Protein AF-A0A3B9SL92-F1 (afdb_monomer)

Structure (mmCIF, N/CA/C/O backbone):
data_AF-A0A3B9SL92-F1
#
_entry.id   AF-A0A3B9SL92-F1
#
loop_
_atom_site.group_PDB
_atom_s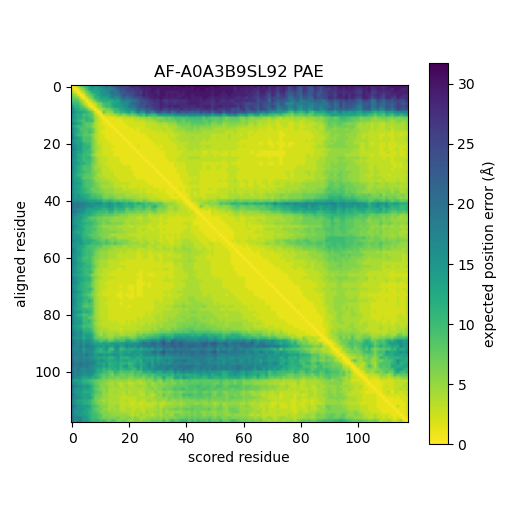ite.id
_atom_site.type_symbol
_atom_site.label_atom_id
_atom_site.label_alt_id
_atom_site.label_comp_id
_atom_site.label_asym_id
_atom_site.label_entity_id
_atom_site.label_seq_id
_atom_site.pdbx_PDB_ins_code
_atom_site.Cartn_x
_atom_site.Cartn_y
_atom_site.Cartn_z
_atom_site.occupancy
_atom_site.B_iso_or_equiv
_atom_site.auth_seq_id
_atom_site.auth_comp_id
_atom_site.auth_asym_id
_atom_site.auth_atom_id
_atom_site.pdbx_PDB_model_num
ATOM 1 N N . MET A 1 1 ? -4.134 -10.258 38.220 1.00 38.03 1 MET A N 1
ATOM 2 C CA . MET A 1 1 ? -2.903 -10.950 37.779 1.00 38.03 1 MET A CA 1
ATOM 3 C C . MET A 1 1 ? -2.741 -10.749 36.281 1.00 38.03 1 MET A C 1
ATOM 5 O O . MET A 1 1 ? -3.549 -11.266 35.521 1.00 38.03 1 MET A O 1
ATOM 9 N N . ALA A 1 2 ? -1.765 -9.946 35.855 1.00 44.75 2 ALA A N 1
ATOM 10 C CA . ALA A 1 2 ? -1.426 -9.817 34.443 1.00 44.75 2 ALA A CA 1
ATOM 11 C C . ALA A 1 2 ? -0.635 -11.065 34.033 1.00 44.75 2 ALA A C 1
ATOM 13 O O . ALA A 1 2 ? 0.533 -11.206 34.376 1.00 44.75 2 ALA A O 1
ATOM 14 N N . THR A 1 3 ? -1.289 -12.007 33.357 1.00 48.25 3 THR A N 1
ATOM 15 C CA . THR A 1 3 ? -0.596 -13.132 32.726 1.00 48.25 3 THR A CA 1
ATOM 16 C C . THR A 1 3 ? 0.336 -12.568 31.658 1.00 48.25 3 THR A C 1
ATOM 18 O O . THR A 1 3 ? -0.149 -11.967 30.694 1.00 48.25 3 THR A O 1
ATOM 21 N N . SER A 1 4 ? 1.647 -12.751 31.816 1.00 57.09 4 SER A N 1
ATOM 22 C CA . SER A 1 4 ? 2.652 -12.521 30.777 1.00 57.09 4 SER A CA 1
ATOM 23 C C . SER A 1 4 ? 2.436 -13.526 29.642 1.00 57.09 4 SER A C 1
ATOM 25 O O . SER A 1 4 ? 3.126 -14.530 29.501 1.00 57.09 4 SER A O 1
ATOM 27 N N . ARG A 1 5 ? 1.413 -13.276 28.823 1.00 55.34 5 ARG A N 1
ATOM 28 C CA . ARG A 1 5 ? 1.267 -13.921 27.520 1.00 55.34 5 ARG A CA 1
ATOM 29 C C . ARG A 1 5 ? 2.452 -13.427 26.693 1.00 55.34 5 ARG A C 1
ATOM 31 O O . ARG A 1 5 ? 2.633 -12.214 26.607 1.00 55.34 5 ARG A O 1
ATOM 38 N N . GLY A 1 6 ? 3.291 -14.345 26.202 1.00 55.00 6 GLY A N 1
ATOM 39 C CA . GLY A 1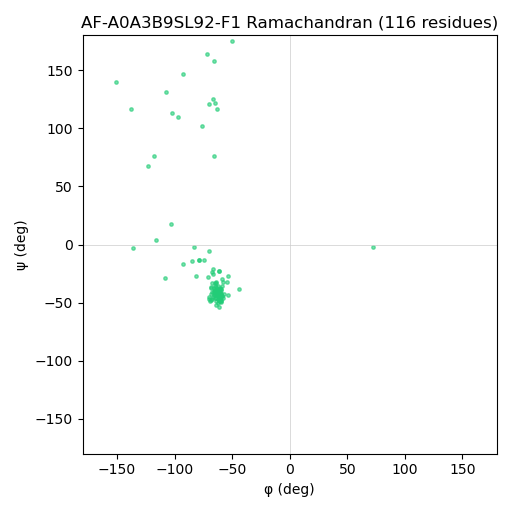 6 ? 4.549 -14.046 25.501 1.00 55.00 6 GLY A CA 1
ATOM 40 C C . GLY A 1 6 ? 4.398 -13.025 24.367 1.00 55.00 6 GLY A C 1
ATOM 41 O O . GLY A 1 6 ? 3.288 -12.613 24.042 1.00 55.00 6 GLY A O 1
ATOM 42 N N . LEU A 1 7 ? 5.509 -12.617 23.744 1.00 56.44 7 LEU A N 1
ATOM 43 C CA . LEU A 1 7 ? 5.554 -11.520 22.761 1.00 56.44 7 LEU A CA 1
ATOM 44 C C . LEU A 1 7 ? 4.398 -11.571 21.734 1.00 56.44 7 LEU A C 1
ATOM 46 O O . LEU A 1 7 ? 3.786 -10.548 21.461 1.00 56.44 7 LEU A O 1
ATOM 50 N N . PHE A 1 8 ? 4.009 -12.767 21.283 1.00 55.84 8 PHE A N 1
ATOM 51 C CA . PHE A 1 8 ? 2.943 -13.017 20.301 1.00 55.84 8 PHE A CA 1
ATOM 52 C C . PHE A 1 8 ? 1.496 -13.054 20.841 1.00 55.84 8 PHE A C 1
ATOM 54 O O . PHE A 1 8 ? 0.559 -13.201 20.065 1.00 55.84 8 PHE A O 1
ATOM 61 N N . GLY A 1 9 ? 1.283 -12.912 22.152 1.00 53.84 9 GLY A N 1
ATOM 62 C CA . GLY A 1 9 ? -0.037 -12.913 22.801 1.00 53.84 9 GLY A CA 1
AT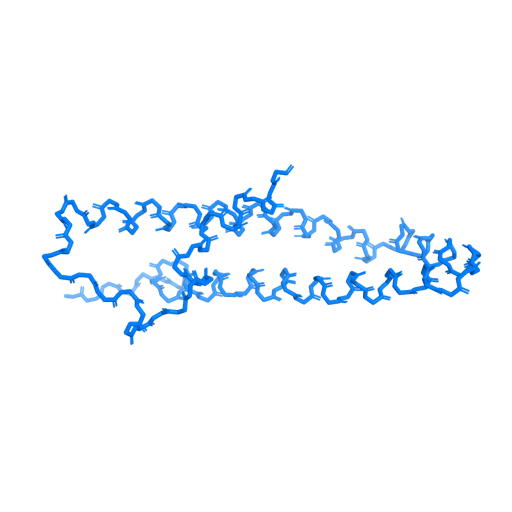OM 63 C C . GLY A 1 9 ? -0.413 -11.595 23.486 1.00 53.84 9 GLY A C 1
ATOM 64 O O . GLY A 1 9 ? -1.454 -11.522 24.144 1.00 53.84 9 GLY A O 1
ATOM 65 N N . SER A 1 10 ? 0.429 -10.562 23.377 1.00 74.31 10 SER A N 1
ATOM 66 C CA . SER A 1 10 ? 0.213 -9.267 24.031 1.00 74.31 10 SER A CA 1
ATOM 67 C C . SER A 1 10 ? -0.515 -8.269 23.119 1.00 74.31 10 SER A C 1
ATOM 69 O O . SER A 1 10 ? -0.316 -8.235 21.904 1.00 74.31 10 SER A O 1
ATOM 71 N N . SER A 1 11 ? -1.340 -7.396 23.704 1.00 77.44 11 SER A N 1
ATOM 72 C CA . SER A 1 11 ? -2.039 -6.326 22.970 1.00 77.44 11 SER A CA 1
ATOM 73 C C . SER A 1 11 ? -1.083 -5.324 22.305 1.00 77.44 11 SER A C 1
ATOM 75 O O . SER A 1 11 ? -1.460 -4.668 21.335 1.00 77.44 11 SER A O 1
ATOM 77 N N . LEU A 1 12 ? 0.154 -5.220 22.801 1.00 85.38 12 LEU A N 1
ATOM 78 C CA . LEU A 1 12 ? 1.213 -4.387 22.231 1.00 85.38 12 LEU A CA 1
ATOM 79 C C . LEU A 1 12 ? 1.718 -4.936 20.897 1.00 85.38 12 LEU A C 1
ATOM 81 O O . LEU A 1 12 ? 1.828 -4.177 19.937 1.00 85.38 12 LEU A O 1
ATOM 85 N N . ALA A 1 13 ? 1.959 -6.244 20.800 1.00 86.06 13 ALA A N 1
ATOM 86 C CA . ALA A 1 13 ? 2.458 -6.844 19.565 1.00 86.06 13 ALA A CA 1
ATOM 87 C C . ALA A 1 13 ? 1.488 -6.660 18.397 1.00 86.06 13 ALA A C 1
ATOM 89 O O . ALA A 1 13 ? 1.915 -6.301 17.304 1.00 86.06 13 ALA A O 1
ATOM 90 N N . ARG A 1 14 ? 0.176 -6.780 18.636 1.00 85.81 14 ARG A N 1
ATOM 91 C CA . ARG A 1 14 ? -0.834 -6.520 17.598 1.00 85.81 14 ARG A CA 1
ATOM 92 C C . ARG A 1 14 ? -0.814 -5.067 17.107 1.00 85.81 14 ARG A C 1
ATOM 94 O O . ARG A 1 14 ? -1.004 -4.827 15.919 1.00 85.81 14 ARG A O 1
ATOM 101 N N . LYS A 1 15 ? -0.553 -4.096 17.993 1.00 89.62 15 LYS A N 1
ATOM 102 C CA . LYS A 1 15 ? -0.424 -2.678 17.607 1.00 89.62 15 LYS A CA 1
ATOM 103 C C . LYS A 1 15 ? 0.812 -2.444 16.743 1.00 89.62 15 LYS A C 1
ATOM 105 O O . LYS A 1 15 ? 0.703 -1.802 15.703 1.00 89.62 15 LYS A O 1
ATOM 110 N N . TYR A 1 16 ? 1.961 -2.984 17.151 1.00 92.44 16 TYR A N 1
ATOM 111 C CA . TYR A 1 16 ? 3.194 -2.865 16.372 1.00 92.44 16 TYR A CA 1
ATOM 112 C C . TYR A 1 16 ? 3.094 -3.577 15.024 1.00 92.44 16 TYR A C 1
ATOM 114 O O . TYR A 1 16 ? 3.526 -3.026 14.021 1.00 92.44 16 TYR A O 1
ATOM 122 N N . TRP A 1 17 ? 2.462 -4.746 14.981 1.00 93.25 17 TRP A N 1
ATOM 123 C CA . TRP A 1 17 ? 2.213 -5.490 13.749 1.00 93.25 17 TRP A CA 1
ATOM 124 C C . TRP A 1 17 ? 1.343 -4.713 12.750 1.00 93.25 17 TRP A C 1
ATOM 126 O O . TRP A 1 17 ? 1.710 -4.552 11.584 1.00 93.25 17 TRP A O 1
ATOM 136 N N . MET A 1 18 ? 0.222 -4.157 13.220 1.00 93.81 18 MET A N 1
ATOM 137 C CA . MET A 1 18 ? -0.665 -3.317 12.409 1.00 93.81 18 MET A CA 1
ATOM 138 C C . MET A 1 18 ? 0.071 -2.081 11.862 1.00 93.81 18 MET A C 1
ATOM 140 O O . MET A 1 18 ? -0.079 -1.726 10.694 1.00 93.81 18 MET A O 1
ATOM 144 N N . ALA A 1 19 ? 0.900 -1.442 12.697 1.00 94.56 19 ALA A N 1
ATOM 145 C CA . ALA A 1 19 ? 1.698 -0.285 12.299 1.00 94.56 19 ALA A CA 1
ATOM 146 C C . ALA A 1 19 ? 2.799 -0.649 11.290 1.00 94.56 19 ALA A C 1
ATOM 148 O O . ALA A 1 19 ? 2.991 0.074 10.318 1.00 94.56 19 ALA A O 1
ATOM 149 N N . LEU A 1 20 ? 3.495 -1.771 11.493 1.00 95.69 20 LEU A N 1
ATOM 150 C CA . LEU A 1 20 ? 4.582 -2.229 10.628 1.00 95.69 20 LEU A CA 1
ATOM 151 C C . LEU A 1 20 ? 4.077 -2.554 9.221 1.00 95.69 20 LEU A C 1
ATOM 153 O O . LEU A 1 20 ? 4.635 -2.072 8.238 1.00 95.69 20 LEU A O 1
ATOM 157 N N . THR A 1 21 ? 2.996 -3.330 9.128 1.00 96.25 21 THR A N 1
ATOM 158 C CA . THR A 1 21 ? 2.381 -3.669 7.837 1.00 96.25 21 THR A CA 1
ATOM 159 C C . THR A 1 21 ? 1.871 -2.416 7.122 1.00 96.25 21 THR A C 1
ATOM 161 O O . THR A 1 21 ? 2.110 -2.258 5.929 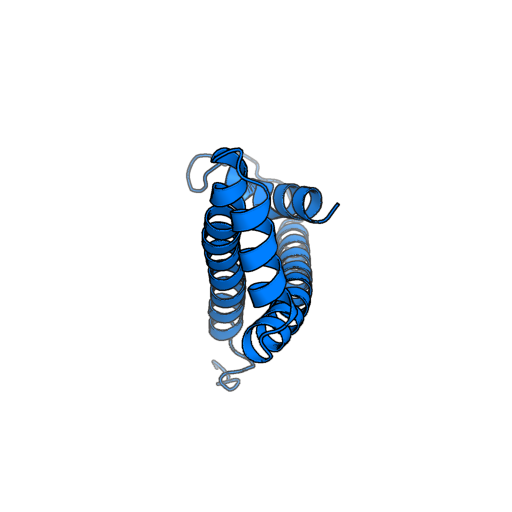1.00 96.25 21 THR A O 1
ATOM 164 N N . GLY A 1 22 ? 1.259 -1.470 7.845 1.00 94.94 22 GLY A N 1
ATOM 165 C CA . GLY A 1 22 ? 0.812 -0.199 7.266 1.00 94.94 22 GLY A CA 1
ATOM 166 C C . GLY A 1 22 ? 1.960 0.681 6.778 1.00 94.94 22 GLY A C 1
ATOM 167 O O . GLY A 1 22 ? 1.905 1.213 5.674 1.00 94.94 22 GLY A O 1
ATOM 168 N N . LEU A 1 23 ? 3.032 0.798 7.565 1.00 96.88 23 LEU A N 1
ATOM 169 C CA . LEU A 1 23 ? 4.211 1.578 7.192 1.00 96.88 23 LEU A CA 1
ATOM 170 C C . LEU A 1 23 ? 4.903 1.000 5.953 1.00 96.88 23 LEU A C 1
ATOM 172 O O . LEU A 1 23 ? 5.343 1.761 5.089 1.00 96.88 23 LEU A O 1
ATOM 176 N N . PHE A 1 24 ? 4.960 -0.328 5.845 1.00 97.44 24 PHE A N 1
ATOM 177 C CA . PHE A 1 24 ? 5.470 -1.008 4.661 1.00 97.44 24 PHE A CA 1
ATOM 178 C C . PHE A 1 24 ? 4.638 -0.664 3.416 1.00 97.44 24 PHE A C 1
ATOM 180 O O . PHE A 1 24 ? 5.209 -0.250 2.408 1.00 97.44 24 PHE A O 1
ATOM 187 N N . LEU A 1 25 ? 3.303 -0.743 3.494 1.00 96.50 25 LEU A N 1
ATOM 188 C CA . LEU A 1 25 ? 2.420 -0.395 2.372 1.00 96.50 25 LEU A CA 1
ATOM 189 C C . LEU A 1 25 ? 2.538 1.085 1.977 1.00 96.50 25 LEU A C 1
ATOM 191 O O . LEU A 1 25 ? 2.642 1.397 0.794 1.00 96.50 25 LEU A O 1
ATOM 195 N N . CYS A 1 26 ? 2.606 2.001 2.946 1.00 96.19 26 CYS A N 1
ATOM 196 C CA . CYS A 1 26 ? 2.830 3.423 2.671 1.00 96.19 26 CYS A CA 1
ATOM 197 C C . CYS A 1 26 ? 4.176 3.670 1.975 1.00 96.19 26 CYS A C 1
ATOM 199 O O . CYS A 1 26 ? 4.242 4.406 0.994 1.00 96.19 26 CYS A O 1
ATOM 201 N N . SER A 1 27 ? 5.245 3.031 2.457 1.00 96.94 27 SER A N 1
ATOM 202 C CA . SER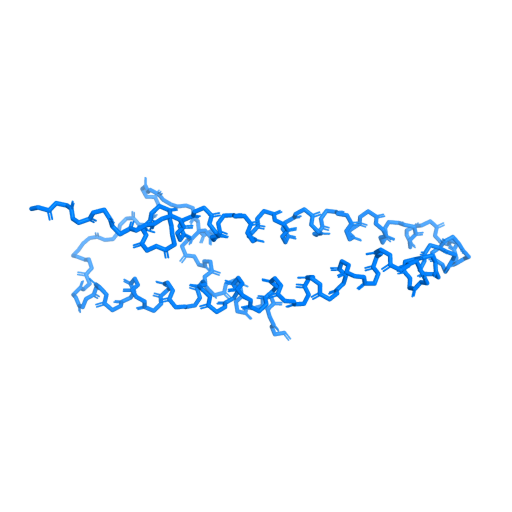 A 1 27 ? 6.577 3.129 1.845 1.00 96.94 27 SER A CA 1
ATOM 203 C C . SER A 1 27 ? 6.578 2.570 0.422 1.00 96.94 27 SER A C 1
ATOM 205 O O . SER A 1 27 ? 7.159 3.173 -0.481 1.00 96.94 27 SER A O 1
ATOM 207 N N . PHE A 1 28 ? 5.874 1.455 0.202 1.00 95.88 28 PHE A N 1
ATOM 208 C CA . PHE A 1 28 ? 5.699 0.877 -1.123 1.00 95.88 28 PHE A CA 1
ATOM 209 C C . PHE A 1 28 ? 5.020 1.860 -2.079 1.00 95.88 28 PHE A C 1
ATOM 211 O O . PHE A 1 28 ? 5.505 2.020 -3.190 1.00 95.88 28 PHE A O 1
ATOM 218 N N . LEU A 1 29 ? 3.964 2.565 -1.658 1.00 95.50 29 LEU A N 1
ATOM 219 C CA . LEU A 1 29 ? 3.289 3.554 -2.509 1.00 95.50 29 LEU A CA 1
ATOM 220 C C . LEU A 1 29 ? 4.221 4.689 -2.953 1.00 95.50 29 LEU A C 1
ATOM 222 O O . LEU A 1 29 ? 4.154 5.114 -4.105 1.00 95.50 29 LEU A O 1
ATOM 226 N N . VAL A 1 30 ? 5.121 5.150 -2.078 1.00 97.06 30 VAL A N 1
ATOM 227 C CA . VAL A 1 30 ? 6.125 6.167 -2.435 1.00 97.06 30 VAL A CA 1
ATOM 228 C C . VAL A 1 30 ? 7.073 5.630 -3.505 1.00 97.06 30 VAL A C 1
ATOM 230 O O . VAL A 1 30 ? 7.240 6.255 -4.549 1.00 97.06 30 VAL A O 1
ATOM 233 N N . VAL A 1 31 ? 7.659 4.451 -3.282 1.00 94.69 31 VAL A N 1
ATOM 234 C CA . VAL A 1 31 ? 8.569 3.819 -4.253 1.00 94.69 31 VAL A CA 1
ATOM 235 C C . VAL A 1 31 ? 7.847 3.503 -5.564 1.00 94.69 31 VAL A C 1
ATOM 237 O O . VAL A 1 31 ? 8.401 3.709 -6.640 1.00 94.69 31 VAL A O 1
ATOM 240 N N . HIS A 1 32 ? 6.598 3.051 -5.485 1.00 94.25 32 HIS A N 1
ATOM 241 C CA . HIS A 1 32 ? 5.760 2.753 -6.637 1.00 94.25 32 HIS A CA 1
ATOM 242 C C . HIS A 1 32 ? 5.521 4.003 -7.482 1.00 94.25 32 HIS A C 1
ATOM 244 O O . HIS A 1 32 ? 5.715 3.964 -8.694 1.00 94.25 32 HIS A O 1
ATOM 250 N N . LEU A 1 33 ? 5.164 5.127 -6.858 1.00 95.38 33 LEU A N 1
ATOM 251 C CA . LEU A 1 33 ? 5.019 6.394 -7.566 1.00 95.38 33 LEU A CA 1
ATOM 252 C C . LEU A 1 33 ? 6.336 6.806 -8.233 1.00 95.38 33 LEU A C 1
ATOM 254 O O . LEU A 1 33 ? 6.331 7.118 -9.421 1.00 95.38 33 LEU A O 1
ATOM 258 N N . LEU A 1 34 ? 7.460 6.748 -7.507 1.00 93.81 34 LEU A N 1
ATOM 259 C CA . LEU A 1 34 ? 8.785 7.080 -8.047 1.00 93.81 34 LEU A CA 1
ATOM 260 C C . LEU A 1 34 ? 9.140 6.230 -9.273 1.00 93.81 34 LEU A C 1
ATOM 262 O O . LEU A 1 34 ? 9.622 6.768 -10.266 1.00 93.81 34 LEU A O 1
ATOM 266 N N . GLY A 1 35 ? 8.851 4.928 -9.236 1.00 91.75 35 GLY A N 1
ATOM 267 C CA . GLY A 1 35 ? 9.058 4.022 -10.366 1.00 91.75 35 GLY A CA 1
ATOM 268 C C . GLY A 1 35 ? 8.163 4.309 -11.578 1.00 91.75 35 GLY A C 1
ATOM 269 O O . GLY A 1 35 ? 8.512 3.935 -12.694 1.00 91.75 35 GLY A O 1
ATOM 270 N N . ASN A 1 36 ? 7.036 5.001 -11.383 1.00 93.00 36 ASN A N 1
ATOM 271 C CA . ASN A 1 36 ? 6.128 5.416 -12.456 1.00 93.00 36 ASN A CA 1
ATOM 272 C C . ASN A 1 36 ? 6.428 6.819 -13.003 1.00 93.00 36 ASN A C 1
ATOM 274 O O . ASN A 1 36 ? 6.003 7.130 -14.112 1.00 93.00 36 ASN A O 1
ATOM 278 N N . LEU A 1 37 ? 7.190 7.660 -12.295 1.00 92.88 37 LEU A N 1
ATOM 279 C CA . LEU A 1 37 ? 7.574 8.989 -12.791 1.00 92.88 37 LEU A CA 1
ATOM 280 C C . LEU A 1 37 ? 8.268 8.987 -14.169 1.00 92.88 37 LEU A C 1
ATOM 282 O O . LEU A 1 37 ? 8.026 9.937 -14.916 1.00 92.88 37 LEU A O 1
ATOM 286 N N . PRO A 1 38 ? 9.060 7.968 -14.575 1.00 91.62 38 PRO A N 1
ATOM 287 C CA . PRO A 1 38 ? 9.589 7.884 -15.937 1.00 91.62 38 PRO A CA 1
ATOM 288 C C . PRO A 1 38 ? 8.518 7.977 -17.034 1.00 91.62 38 PRO A C 1
ATOM 290 O O . PRO A 1 38 ? 8.818 8.499 -18.106 1.00 91.62 38 PRO A O 1
ATOM 293 N N . LEU A 1 39 ? 7.263 7.583 -16.770 1.00 90.62 39 LEU A N 1
ATOM 294 C CA . LEU A 1 39 ? 6.149 7.758 -17.716 1.00 90.62 39 LEU A CA 1
ATOM 295 C C . LEU A 1 39 ? 5.918 9.227 -18.095 1.00 90.62 39 LEU A C 1
ATOM 297 O O . LEU A 1 39 ? 5.495 9.516 -19.210 1.00 90.62 39 LEU A O 1
ATOM 301 N N . LEU A 1 40 ? 6.233 10.163 -17.198 1.00 92.25 40 LEU A N 1
ATOM 302 C CA . LEU A 1 40 ? 6.072 11.598 -17.438 1.00 92.25 40 LEU A CA 1
ATOM 303 C C . LEU A 1 40 ? 7.140 12.168 -18.381 1.00 92.25 40 LEU A C 1
ATOM 305 O O . LEU A 1 40 ? 6.989 13.285 -18.867 1.00 92.25 40 LEU A O 1
ATOM 309 N N . THR A 1 41 ? 8.216 11.422 -18.650 1.00 87.38 41 THR A N 1
ATOM 310 C CA . THR A 1 41 ? 9.314 11.879 -19.520 1.00 87.38 41 THR A CA 1
ATOM 311 C C . THR A 1 41 ? 8.985 11.775 -21.010 1.00 87.38 41 THR A C 1
ATOM 313 O O . THR A 1 41 ? 9.714 12.325 -21.831 1.00 87.38 41 THR A O 1
ATOM 316 N N . GLY A 1 42 ? 7.911 11.067 -21.378 1.00 84.00 42 GLY A N 1
ATOM 317 C CA . GLY A 1 42 ? 7.512 10.849 -22.773 1.00 84.00 42 GLY A CA 1
ATOM 318 C C . GLY A 1 42 ? 8.406 9.877 -23.553 1.00 84.00 42 GLY A C 1
ATOM 319 O O . GLY A 1 42 ? 8.106 9.586 -24.708 1.00 84.00 42 GLY A O 1
ATOM 320 N N . ASN A 1 43 ? 9.470 9.343 -22.942 1.00 88.00 43 ASN A N 1
ATOM 321 C CA . ASN A 1 43 ? 10.312 8.312 -23.540 1.00 88.00 43 ASN A CA 1
ATOM 322 C C . ASN A 1 43 ? 9.881 6.916 -23.040 1.00 88.00 43 ASN A C 1
ATOM 324 O O . ASN A 1 43 ? 10.119 6.591 -21.877 1.00 88.00 43 ASN A O 1
ATOM 328 N N . PRO A 1 44 ? 9.275 6.064 -23.884 1.00 87.06 44 PRO A N 1
ATOM 329 C CA . PRO A 1 44 ? 8.828 4.736 -23.468 1.00 87.06 44 PRO A CA 1
ATOM 330 C C . PRO A 1 44 ? 9.984 3.780 -23.135 1.00 87.06 44 PRO A C 1
ATOM 332 O O . PRO A 1 44 ? 9.795 2.845 -22.359 1.00 87.06 44 PRO A O 1
ATOM 335 N N . GLU A 1 45 ? 11.186 3.997 -23.675 1.00 91.62 45 GLU A N 1
ATOM 336 C CA . GLU A 1 45 ? 12.327 3.104 -23.443 1.00 91.62 45 GLU A CA 1
ATOM 337 C C . GLU A 1 45 ? 12.818 3.155 -21.994 1.00 91.62 45 GLU A C 1
ATOM 339 O O . GLU A 1 45 ? 13.156 2.118 -21.423 1.00 91.62 45 GLU A O 1
ATOM 344 N N . THR A 1 46 ? 12.803 4.336 -21.366 1.00 88.31 46 THR A N 1
ATOM 345 C CA . THR A 1 46 ? 13.249 4.506 -19.973 1.00 88.31 46 THR A CA 1
ATOM 346 C C . THR A 1 46 ? 12.331 3.761 -19.007 1.00 88.31 46 THR A C 1
ATOM 348 O O . THR A 1 46 ? 12.806 3.052 -18.117 1.00 88.31 46 THR A O 1
ATOM 351 N N . PHE A 1 47 ? 11.016 3.855 -19.220 1.00 91.94 47 PHE A N 1
ATOM 352 C CA . PHE A 1 47 ? 10.028 3.113 -18.447 1.00 91.94 47 PHE A CA 1
ATOM 353 C C . PHE A 1 47 ? 10.129 1.604 -18.698 1.00 91.94 47 PHE A C 1
ATOM 355 O O . PHE A 1 47 ? 10.153 0.832 -17.743 1.00 91.94 47 PHE A O 1
ATOM 362 N N . ASN A 1 48 ? 10.254 1.173 -19.956 1.00 93.50 48 ASN A N 1
ATOM 363 C CA . ASN A 1 48 ? 10.331 -0.248 -20.301 1.00 93.50 48 ASN A CA 1
ATOM 364 C C . ASN A 1 48 ? 11.592 -0.920 -19.740 1.00 93.50 48 ASN A C 1
ATOM 366 O O . ASN A 1 48 ? 11.515 -2.036 -19.224 1.00 93.50 48 ASN A O 1
ATOM 370 N N . ALA A 1 49 ? 12.742 -0.241 -19.781 1.00 91.88 49 ALA A N 1
ATOM 371 C CA . ALA A 1 49 ? 13.979 -0.740 -19.186 1.00 91.88 49 ALA A CA 1
ATOM 372 C C . ALA A 1 49 ? 13.853 -0.888 -17.659 1.00 91.88 49 ALA A C 1
ATOM 374 O O . ALA A 1 49 ? 14.247 -1.914 -17.095 1.00 91.88 49 ALA A O 1
ATOM 375 N N . TYR A 1 50 ? 13.248 0.102 -16.994 1.00 91.00 50 TYR A N 1
ATOM 376 C CA . TYR A 1 50 ? 12.967 0.041 -15.561 1.00 91.00 50 TYR A CA 1
ATOM 377 C C . TYR A 1 50 ? 11.979 -1.085 -15.213 1.00 91.00 50 TYR A C 1
ATOM 379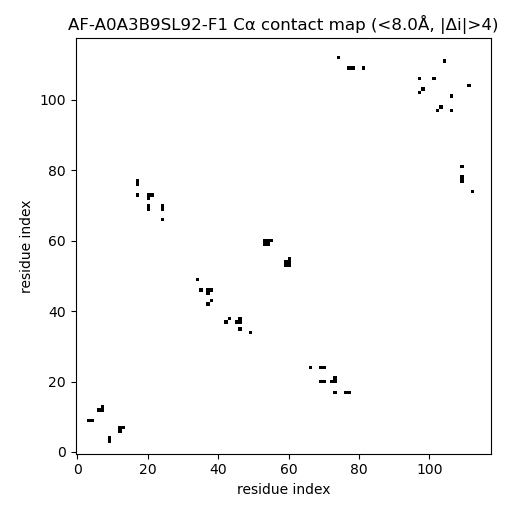 O O . TYR A 1 50 ? 12.240 -1.876 -14.306 1.00 91.00 50 TYR A O 1
ATOM 387 N N . ALA A 1 51 ? 10.885 -1.219 -15.966 1.00 92.12 51 ALA A N 1
ATOM 388 C CA . ALA A 1 51 ? 9.901 -2.280 -15.783 1.00 92.12 51 ALA A CA 1
ATOM 389 C C . ALA A 1 51 ? 10.537 -3.669 -15.939 1.00 92.12 51 ALA A C 1
ATOM 391 O O . ALA A 1 51 ? 10.337 -4.531 -15.085 1.00 92.12 51 ALA A O 1
ATOM 392 N N . HIS A 1 52 ? 11.377 -3.864 -16.961 1.00 93.75 52 HIS A N 1
ATOM 393 C CA . HIS A 1 52 ? 12.102 -5.116 -17.165 1.00 93.75 52 HIS A CA 1
ATOM 394 C C . HIS A 1 52 ? 13.026 -5.451 -15.982 1.00 93.75 52 HIS A C 1
ATOM 396 O O . HIS A 1 52 ? 13.066 -6.598 -15.530 1.00 93.75 52 HIS A O 1
ATOM 402 N N . PHE A 1 53 ? 13.741 -4.462 -15.435 1.00 92.75 53 PHE A N 1
ATOM 403 C CA . PHE A 1 53 ? 14.550 -4.645 -14.226 1.00 92.75 53 PHE A CA 1
ATOM 404 C C . PHE A 1 53 ? 13.690 -5.076 -13.027 1.00 92.75 53 PHE A C 1
ATOM 406 O O . PHE A 1 53 ? 14.009 -6.068 -12.363 1.00 92.75 53 PHE A O 1
ATOM 413 N N . MET A 1 54 ? 12.563 -4.392 -12.801 1.00 92.19 54 MET A N 1
ATOM 414 C CA . MET A 1 54 ? 11.623 -4.700 -11.718 1.00 92.19 54 MET A CA 1
ATOM 415 C C . MET A 1 54 ? 11.035 -6.114 -11.841 1.00 92.19 54 MET A C 1
ATOM 417 O O . MET A 1 54 ? 10.862 -6.800 -10.835 1.00 92.19 54 MET A O 1
ATOM 421 N N . THR A 1 55 ? 10.758 -6.588 -13.058 1.00 91.25 55 THR A N 1
ATOM 422 C CA . THR A 1 55 ? 10.170 -7.918 -13.281 1.00 91.25 55 THR A CA 1
ATOM 423 C C . THR A 1 55 ? 11.180 -9.052 -13.333 1.00 91.25 55 THR A C 1
ATOM 425 O O . THR A 1 55 ? 10.770 -10.206 -13.263 1.00 91.25 55 THR A O 1
ATOM 428 N N . THR A 1 56 ? 12.477 -8.779 -13.470 1.00 94.00 56 THR A N 1
ATOM 429 C CA . THR A 1 56 ? 13.494 -9.826 -13.674 1.00 94.00 56 THR A CA 1
ATOM 430 C C . THR A 1 56 ? 14.377 -10.023 -12.446 1.00 94.00 56 THR A C 1
ATOM 432 O O . THR A 1 56 ? 14.813 -11.145 -12.185 1.00 94.00 56 THR A O 1
ATOM 435 N N . PHE A 1 57 ? 14.586 -8.982 -11.636 1.00 95.00 57 PHE A N 1
ATOM 436 C CA . PHE A 1 57 ? 15.448 -9.069 -10.462 1.00 95.00 57 PHE A CA 1
ATOM 437 C C . PHE A 1 57 ? 14.822 -9.936 -9.344 1.00 95.00 57 PHE A C 1
ATOM 439 O O . PHE A 1 57 ? 13.741 -9.607 -8.842 1.00 95.00 57 PHE A O 1
ATOM 446 N N . PRO A 1 58 ? 15.479 -11.029 -8.899 1.00 94.50 58 PRO A N 1
ATOM 447 C CA . PRO A 1 58 ? 14.888 -11.981 -7.953 1.00 94.50 58 PRO A CA 1
ATOM 448 C C . PRO A 1 58 ? 14.463 -11.373 -6.613 1.00 94.50 58 PRO A C 1
ATOM 450 O O . PRO A 1 58 ? 13.433 -11.760 -6.066 1.00 94.50 58 PRO A O 1
ATOM 453 N N . LEU A 1 59 ? 15.215 -10.395 -6.095 1.00 94.62 59 LEU A N 1
ATOM 454 C CA . LEU A 1 59 ? 14.870 -9.732 -4.836 1.00 94.62 59 LEU A CA 1
ATOM 455 C C . LEU A 1 59 ? 13.554 -8.954 -4.956 1.00 94.62 59 LEU A C 1
ATOM 457 O O . LEU A 1 59 ? 12.719 -9.025 -4.060 1.00 94.62 59 LEU A O 1
ATOM 461 N N . ILE A 1 60 ? 13.335 -8.258 -6.075 1.00 94.44 60 ILE A N 1
ATOM 462 C CA . ILE A 1 60 ? 12.090 -7.512 -6.303 1.00 94.44 60 ILE A CA 1
ATOM 463 C C . ILE A 1 60 ? 10.914 -8.476 -6.473 1.00 94.44 60 ILE A C 1
ATOM 465 O O . ILE A 1 60 ? 9.843 -8.214 -5.932 1.00 94.44 60 ILE A O 1
ATOM 469 N N . LYS A 1 61 ? 11.118 -9.635 -7.114 1.00 94.25 61 LYS A N 1
ATOM 470 C CA . LYS A 1 61 ? 10.104 -10.705 -7.138 1.00 94.25 61 LYS A CA 1
ATOM 471 C C . LYS A 1 61 ? 9.767 -11.219 -5.737 1.00 94.25 61 LYS A C 1
ATOM 473 O O . LYS A 1 61 ? 8.605 -11.438 -5.426 1.00 94.25 61 LYS A O 1
ATOM 478 N N . ALA A 1 62 ? 10.758 -11.405 -4.868 1.00 95.56 62 ALA A N 1
ATOM 479 C CA . ALA A 1 62 ? 10.493 -11.803 -3.486 1.00 95.56 62 ALA A CA 1
ATOM 480 C C . ALA A 1 62 ? 9.684 -10.726 -2.739 1.00 95.56 62 ALA A C 1
ATOM 482 O O . ALA A 1 62 ? 8.713 -11.039 -2.048 1.00 95.56 62 ALA A O 1
ATOM 483 N N . VAL A 1 63 ? 10.040 -9.451 -2.930 1.00 95.62 63 VAL A N 1
ATOM 484 C CA . VAL A 1 63 ? 9.315 -8.311 -2.353 1.00 95.62 63 VAL A CA 1
ATOM 485 C C . VAL A 1 63 ? 7.895 -8.193 -2.919 1.00 95.62 63 VAL A C 1
ATOM 487 O O . VAL A 1 63 ? 6.998 -7.815 -2.172 1.00 95.62 63 VAL A O 1
ATOM 490 N N . SER A 1 64 ? 7.639 -8.556 -4.181 1.00 94.94 64 SER A N 1
ATOM 491 C CA . SER A 1 64 ? 6.279 -8.530 -4.739 1.00 94.94 64 SER A CA 1
ATOM 492 C C . SER A 1 64 ? 5.373 -9.578 -4.088 1.00 94.94 64 SER A C 1
ATOM 494 O O . SER A 1 64 ? 4.244 -9.262 -3.715 1.00 94.94 64 SER A O 1
ATOM 496 N N . TYR A 1 65 ? 5.873 -10.790 -3.833 1.00 96.12 65 TYR A N 1
ATOM 497 C CA . TYR A 1 65 ? 5.130 -11.784 -3.050 1.00 96.12 65 TYR A CA 1
ATOM 498 C C . TYR A 1 65 ? 4.904 -11.330 -1.603 1.00 96.12 65 TYR A C 1
ATOM 500 O O . TYR A 1 65 ? 3.798 -11.479 -1.078 1.00 96.12 65 TYR A O 1
ATOM 508 N N . LEU A 1 66 ? 5.914 -10.715 -0.975 1.00 96.25 66 LEU A N 1
ATOM 509 C CA . LEU A 1 66 ? 5.771 -10.109 0.351 1.00 96.25 66 LEU A CA 1
ATOM 510 C C . LEU A 1 66 ? 4.721 -8.991 0.355 1.00 96.25 66 LEU A C 1
ATOM 512 O O . LEU A 1 66 ? 3.962 -8.879 1.316 1.00 96.25 66 LEU A O 1
ATOM 516 N N . LEU A 1 67 ? 4.651 -8.182 -0.703 1.00 96.69 67 LEU A N 1
ATOM 517 C CA . LEU A 1 67 ? 3.654 -7.131 -0.858 1.00 96.69 67 LEU A CA 1
ATOM 518 C C . LEU A 1 67 ? 2.244 -7.708 -0.908 1.00 96.69 67 LEU A C 1
ATOM 520 O O . LEU A 1 67 ? 1.397 -7.266 -0.134 1.00 96.69 67 LEU A O 1
ATOM 524 N N . TYR A 1 68 ? 2.003 -8.717 -1.749 1.00 95.69 68 TYR A N 1
ATOM 525 C CA . TYR A 1 68 ? 0.701 -9.384 -1.806 1.00 95.69 68 TYR A CA 1
ATOM 526 C C . TYR A 1 68 ? 0.307 -9.962 -0.444 1.00 95.69 68 TYR A C 1
ATOM 528 O O . TYR A 1 68 ? -0.805 -9.725 0.029 1.00 95.69 68 TYR A O 1
ATOM 536 N N . GLY A 1 69 ? 1.237 -10.643 0.233 1.00 96.94 69 GLY A N 1
ATOM 537 C CA . GLY A 1 69 ? 1.020 -11.135 1.593 1.00 96.94 69 GLY A CA 1
ATOM 538 C C . GLY A 1 69 ? 0.698 -10.007 2.579 1.00 96.94 69 GLY A C 1
ATOM 539 O O . GLY A 1 69 ? -0.250 -10.112 3.354 1.00 96.94 69 GLY A O 1
ATOM 540 N N . SER A 1 70 ? 1.436 -8.898 2.517 1.00 96.31 70 SER A N 1
ATOM 541 C CA . SER A 1 70 ? 1.259 -7.745 3.407 1.00 96.31 70 SER A CA 1
ATOM 542 C C . SER A 1 70 ? -0.084 -7.047 3.202 1.00 96.31 70 SER A C 1
ATOM 544 O O . SER A 1 70 ? -0.713 -6.682 4.190 1.00 96.31 70 SER A O 1
ATOM 546 N N . ILE A 1 71 ? -0.555 -6.903 1.957 1.00 96.06 71 ILE A N 1
ATOM 547 C CA . ILE A 1 71 ? -1.883 -6.345 1.646 1.00 96.06 71 ILE A CA 1
ATOM 548 C C . ILE A 1 71 ? -2.974 -7.194 2.298 1.00 96.06 71 ILE A C 1
ATOM 550 O O . ILE A 1 71 ? -3.837 -6.654 2.991 1.00 96.06 71 ILE A O 1
ATOM 554 N N . LEU A 1 72 ? -2.918 -8.518 2.123 1.00 95.56 72 LEU A N 1
ATOM 555 C CA . LEU A 1 72 ? -3.896 -9.434 2.711 1.00 95.56 72 LEU A CA 1
ATOM 556 C C . LEU A 1 72 ? -3.874 -9.360 4.240 1.00 95.56 72 LEU A C 1
ATOM 558 O O . LEU A 1 72 ? -4.910 -9.105 4.852 1.00 95.56 72 LEU A O 1
ATOM 562 N N . LEU A 1 73 ? -2.701 -9.528 4.855 1.00 94.88 73 LEU A N 1
ATOM 563 C CA . LEU A 1 73 ? -2.550 -9.528 6.314 1.00 94.88 73 LEU A CA 1
ATOM 564 C C . LEU A 1 73 ? -3.022 -8.203 6.929 1.00 94.88 73 LEU A C 1
ATOM 566 O O . LEU A 1 73 ? -3.848 -8.208 7.840 1.00 94.88 73 LEU A O 1
ATOM 570 N N . HIS A 1 74 ? -2.582 -7.071 6.375 1.00 95.31 74 HIS A N 1
ATOM 571 C CA . HIS A 1 74 ? -2.987 -5.739 6.824 1.00 95.31 74 HIS A CA 1
ATOM 572 C C . HIS A 1 74 ? -4.504 -5.532 6.723 1.00 95.31 74 HIS A C 1
ATOM 574 O O . HIS A 1 74 ? -5.135 -5.014 7.646 1.00 95.31 74 HIS A O 1
ATOM 580 N N . THR A 1 75 ? -5.101 -5.971 5.615 1.00 94.69 75 THR A N 1
ATOM 581 C CA . THR A 1 75 ? -6.536 -5.819 5.361 1.00 94.69 75 THR A CA 1
ATOM 582 C C . THR A 1 75 ? -7.363 -6.681 6.308 1.00 94.69 75 THR A C 1
ATOM 584 O O . THR A 1 75 ? -8.302 -6.180 6.928 1.00 94.69 75 THR A O 1
ATOM 587 N N . PHE A 1 76 ? -7.018 -7.961 6.472 1.00 94.38 76 PHE A N 1
ATOM 588 C CA . PHE A 1 76 ? -7.736 -8.857 7.380 1.00 94.38 76 PHE A CA 1
ATOM 589 C C . PHE A 1 76 ? -7.656 -8.375 8.831 1.00 94.38 76 PHE A C 1
ATOM 591 O O . PHE A 1 76 ? -8.691 -8.283 9.500 1.00 94.38 76 PHE A O 1
ATOM 598 N N . ASP A 1 77 ? -6.464 -8.000 9.302 1.00 92.19 77 ASP A N 1
ATOM 599 C CA . ASP A 1 77 ? -6.273 -7.487 10.661 1.00 92.19 77 ASP A CA 1
ATOM 600 C C . ASP A 1 77 ? -7.024 -6.168 10.887 1.00 92.19 77 ASP A C 1
ATOM 602 O O . ASP A 1 77 ? -7.669 -5.993 11.931 1.00 92.19 77 ASP A O 1
ATOM 606 N N . GLY A 1 78 ? -6.994 -5.270 9.897 1.00 92.56 78 GLY A N 1
ATOM 607 C CA . GLY A 1 78 ? -7.696 -3.988 9.914 1.00 92.56 78 GLY A CA 1
ATOM 608 C C . GLY A 1 78 ? -9.218 -4.145 9.940 1.00 92.56 78 GLY A C 1
ATOM 609 O O . GLY A 1 78 ? -9.889 -3.535 10.775 1.00 92.56 78 GLY A O 1
ATOM 610 N N . LEU A 1 79 ? -9.778 -5.018 9.097 1.00 92.94 79 LEU A N 1
ATOM 611 C CA . LEU A 1 79 ? -11.214 -5.316 9.078 1.00 92.94 79 LEU A CA 1
ATOM 612 C C . LEU A 1 79 ? -11.667 -6.014 10.363 1.00 92.94 79 LEU A C 1
ATOM 614 O O . LEU A 1 79 ? -12.724 -5.684 10.907 1.00 92.94 79 LEU A O 1
ATOM 618 N N . MET A 1 80 ? -10.871 -6.951 10.886 1.00 92.00 80 MET A N 1
ATOM 619 C CA . MET A 1 80 ? -11.166 -7.596 12.163 1.00 92.00 80 MET A CA 1
ATOM 620 C C . MET A 1 80 ? -11.171 -6.573 13.304 1.00 92.00 80 MET A C 1
ATOM 622 O O . MET A 1 80 ? -12.069 -6.598 14.147 1.00 92.00 80 MET A O 1
ATOM 626 N N . LEU A 1 81 ? -10.209 -5.647 13.323 1.00 90.56 81 LEU A N 1
ATOM 627 C CA . LEU A 1 81 ? -10.161 -4.562 14.301 1.00 90.56 81 LEU A CA 1
ATOM 628 C C . LEU A 1 81 ? -11.359 -3.611 14.161 1.00 90.56 81 LEU A C 1
ATOM 630 O O . LEU A 1 81 ? -11.965 -3.248 15.166 1.00 90.56 81 LEU A O 1
ATOM 634 N N . ALA A 1 82 ? -11.745 -3.249 12.936 1.00 90.94 82 ALA A N 1
ATOM 635 C CA . ALA A 1 82 ? -12.911 -2.408 12.681 1.00 90.94 82 ALA A CA 1
ATOM 636 C C . ALA A 1 82 ? -14.202 -3.059 13.204 1.00 90.94 82 ALA A C 1
ATOM 638 O O . ALA A 1 82 ? -14.960 -2.423 13.936 1.00 90.94 82 ALA A O 1
ATOM 639 N N . ARG A 1 83 ? -14.405 -4.354 12.924 1.00 90.81 83 ARG A N 1
ATOM 640 C CA . ARG A 1 83 ? -15.545 -5.126 13.445 1.00 90.81 83 ARG A CA 1
ATOM 641 C C . ARG A 1 83 ? -15.544 -5.201 14.971 1.00 90.81 83 ARG A C 1
ATOM 643 O O . ARG A 1 83 ? -16.584 -4.980 15.584 1.00 90.81 83 ARG A O 1
ATOM 650 N N . GLN A 1 84 ? -14.391 -5.459 15.591 1.00 89.88 84 GLN A N 1
ATOM 651 C CA . GLN A 1 84 ? -14.250 -5.479 17.054 1.00 89.88 84 GLN A CA 1
ATOM 652 C C . GLN A 1 84 ? -14.585 -4.114 17.673 1.00 89.88 84 GLN A C 1
ATOM 654 O O . GLN A 1 84 ? -15.314 -4.050 18.661 1.00 89.88 84 GLN A O 1
ATOM 659 N N . ASN A 1 85 ? -14.124 -3.020 17.062 1.00 88.31 85 ASN A N 1
ATOM 660 C CA . ASN A 1 85 ? -14.420 -1.660 17.514 1.00 88.31 85 ASN A CA 1
ATOM 661 C C . ASN A 1 85 ? -15.912 -1.311 17.401 1.00 88.31 85 ASN A C 1
ATOM 663 O O . ASN A 1 85 ? -16.433 -0.601 18.261 1.00 88.31 85 ASN A O 1
ATOM 667 N N . MET A 1 86 ? -16.598 -1.801 16.362 1.00 87.19 86 MET A N 1
ATOM 668 C CA . MET A 1 86 ? -18.047 -1.636 16.197 1.00 87.19 86 MET A CA 1
ATOM 669 C C . MET A 1 86 ? -18.827 -2.469 17.220 1.00 87.19 86 MET A C 1
ATOM 671 O O . MET A 1 86 ? -19.711 -1.942 17.886 1.00 87.19 86 MET A O 1
ATOM 675 N N . ALA A 1 87 ? -18.465 -3.742 17.402 1.00 89.31 87 ALA A N 1
ATOM 676 C CA . ALA A 1 87 ? -19.122 -4.640 18.353 1.00 89.31 87 ALA A CA 1
ATOM 677 C C . ALA A 1 87 ? -18.953 -4.191 19.816 1.00 89.31 87 ALA A C 1
ATOM 679 O O . ALA A 1 87 ? -19.857 -4.367 20.627 1.00 89.31 87 ALA A O 1
ATOM 680 N N . ALA A 1 88 ? -17.825 -3.557 20.152 1.00 87.69 88 ALA A N 1
ATOM 681 C CA . ALA A 1 88 ? -17.586 -2.976 21.473 1.00 87.69 88 ALA A CA 1
ATOM 682 C C . ALA A 1 88 ? -18.448 -1.729 21.769 1.00 87.69 88 ALA A C 1
ATOM 684 O O . ALA A 1 88 ? -18.401 -1.208 22.883 1.00 87.69 88 ALA A O 1
ATOM 685 N N . ARG A 1 89 ? -19.221 -1.230 20.792 1.00 83.19 89 ARG A N 1
ATOM 686 C CA . ARG A 1 89 ? -20.084 -0.044 20.914 1.00 83.19 89 ARG A CA 1
ATOM 687 C C . ARG A 1 89 ? -21.551 -0.373 20.587 1.00 83.19 89 ARG A C 1
ATOM 689 O O . ARG A 1 89 ? -22.071 0.114 19.586 1.00 83.19 89 ARG A O 1
ATOM 696 N N . PRO A 1 90 ? -22.235 -1.176 21.423 1.00 78.69 90 PRO A N 1
ATOM 697 C CA . PRO A 1 90 ? -23.628 -1.563 21.188 1.00 78.69 90 PRO A CA 1
ATOM 698 C C . PRO A 1 90 ? -24.630 -0.413 21.392 1.00 78.69 90 PRO A C 1
ATOM 700 O O . PRO A 1 90 ? -25.675 -0.400 20.751 1.00 78.69 90 PRO A O 1
ATOM 703 N N . ALA A 1 91 ? -24.315 0.569 22.245 1.00 79.00 91 ALA A N 1
ATOM 704 C CA . ALA A 1 91 ? -25.089 1.801 22.397 1.00 79.00 91 ALA A CA 1
ATOM 705 C C . ALA A 1 91 ? -24.322 2.984 21.786 1.00 79.00 91 ALA A C 1
ATOM 707 O O . ALA A 1 91 ? -23.130 3.166 22.049 1.00 79.00 91 ALA A O 1
ATOM 708 N N . GLY A 1 92 ? -25.003 3.778 20.956 1.00 74.69 92 GLY A N 1
ATOM 709 C CA . GLY A 1 92 ? -24.424 4.954 20.306 1.00 74.69 92 GLY A CA 1
ATOM 710 C C . GLY A 1 92 ? -24.036 6.055 21.299 1.00 74.69 92 GLY A C 1
ATOM 711 O O . GLY A 1 92 ? -24.551 6.133 22.413 1.00 74.69 92 GLY A O 1
ATOM 712 N N . TYR A 1 93 ? -23.125 6.939 20.888 1.00 76.12 93 TYR A N 1
ATOM 713 C CA . TYR A 1 93 ? -22.754 8.098 21.700 1.00 76.12 93 TYR A CA 1
ATOM 714 C C . TYR A 1 93 ? -23.932 9.071 21.820 1.00 76.12 93 TYR A C 1
ATOM 716 O O . TYR A 1 93 ? -24.408 9.582 20.811 1.00 76.12 93 TYR A O 1
ATOM 724 N N . VAL A 1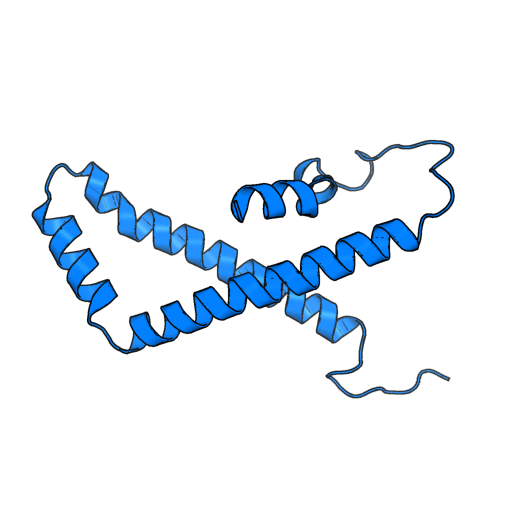 94 ? -24.323 9.404 23.055 1.00 78.12 94 VAL A N 1
ATOM 725 C CA . VAL A 1 94 ? -25.333 10.444 23.354 1.00 78.12 94 VAL A CA 1
ATOM 726 C C . VAL A 1 94 ? -24.926 11.804 22.768 1.00 78.12 94 VAL A C 1
ATOM 728 O O . VAL A 1 94 ? -25.767 12.586 22.338 1.00 78.12 94 VAL A O 1
ATOM 731 N N . LYS A 1 95 ? -2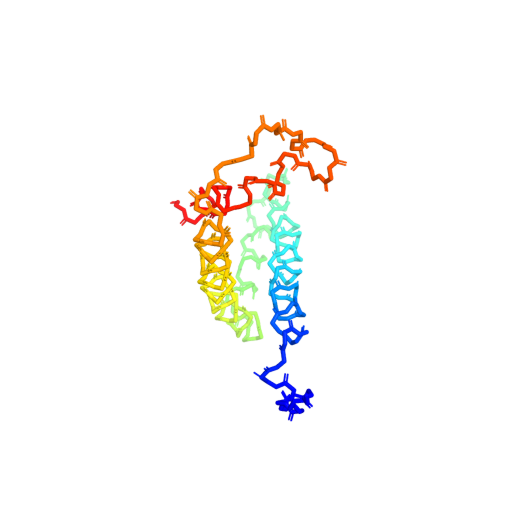3.617 12.076 22.705 1.00 77.44 95 LYS A N 1
ATOM 732 C CA . LYS A 1 95 ? -23.036 13.238 22.031 1.00 77.44 95 LYS A CA 1
ATOM 733 C C . LYS A 1 95 ? -21.797 12.797 21.257 1.00 77.44 95 LYS A C 1
ATOM 735 O O . LYS A 1 95 ? -20.826 12.335 21.853 1.00 77.44 95 LYS A O 1
ATOM 740 N N . TYR A 1 96 ? -21.821 12.931 19.933 1.00 77.12 96 TYR A N 1
ATOM 741 C CA . TYR A 1 96 ? -20.700 12.562 19.070 1.00 77.12 96 TYR A CA 1
ATOM 742 C C . TYR A 1 96 ? -19.921 13.806 18.635 1.00 77.12 96 TYR A C 1
ATOM 744 O O . TYR A 1 96 ? -20.422 14.623 17.869 1.00 77.12 96 TYR A O 1
ATOM 752 N N . ASN A 1 97 ? -18.675 13.936 19.097 1.00 79.88 97 ASN A N 1
ATOM 753 C CA . ASN A 1 97 ? -17.717 14.898 18.552 1.00 79.88 97 ASN A CA 1
ATOM 754 C C . ASN A 1 97 ? -16.511 14.153 17.967 1.00 79.88 97 ASN A C 1
ATOM 756 O O . ASN A 1 97 ? -15.439 14.088 18.567 1.00 79.88 97 ASN A O 1
ATOM 760 N N . GLY A 1 98 ? -16.696 13.560 16.786 1.00 72.62 98 GLY A N 1
ATOM 761 C CA . GLY A 1 98 ? -15.649 12.791 16.110 1.00 72.62 98 GLY A CA 1
ATOM 762 C C . GLY A 1 98 ? -14.402 13.605 15.750 1.00 72.62 98 GLY A C 1
ATOM 763 O O . GLY A 1 98 ? -13.326 13.031 15.610 1.00 72.62 98 GLY A O 1
ATOM 764 N N . ALA A 1 99 ? -14.519 14.929 15.623 1.00 79.56 99 ALA A N 1
ATOM 765 C CA . ALA A 1 99 ? -13.394 15.812 15.321 1.00 79.56 99 ALA A CA 1
ATOM 766 C C . ALA A 1 99 ? -12.516 16.125 16.542 1.00 79.56 99 ALA A C 1
ATOM 768 O O . ALA A 1 99 ? -11.401 16.597 16.360 1.00 79.56 99 ALA A O 1
ATOM 769 N N . ALA A 1 100 ? -12.973 15.823 17.763 1.00 82.12 100 ALA A N 1
ATOM 770 C CA . ALA A 1 100 ? -12.222 16.136 18.978 1.00 82.12 100 ALA A CA 1
ATOM 771 C C . ALA A 1 100 ? -10.883 15.387 19.087 1.00 82.12 100 ALA A C 1
ATOM 773 O O . ALA A 1 100 ? -9.941 15.926 19.650 1.00 82.12 100 ALA A O 1
ATOM 774 N N . ASN A 1 101 ? -10.802 14.149 18.577 1.00 79.75 101 ASN A N 1
ATOM 775 C CA . ASN A 1 101 ? -9.650 13.263 18.809 1.00 79.75 101 ASN A CA 1
ATOM 776 C C . ASN A 1 101 ? -9.152 12.512 17.561 1.00 79.75 101 ASN A C 1
ATOM 778 O O . ASN A 1 101 ? -8.190 11.754 17.652 1.00 79.75 101 ASN A O 1
ATOM 782 N N . ALA A 1 102 ? -9.808 12.655 16.404 1.00 83.00 102 ALA A N 1
ATOM 783 C CA . ALA A 1 102 ? -9.421 11.942 15.187 1.00 83.00 102 ALA A CA 1
ATOM 784 C C . ALA A 1 102 ? -9.789 12.723 13.920 1.00 83.00 102 ALA A C 1
ATOM 786 O O . ALA A 1 102 ? -10.880 13.290 13.814 1.00 83.00 102 ALA A O 1
ATOM 787 N N . ASN A 1 103 ? -8.897 12.700 12.928 1.00 89.50 103 ASN A N 1
ATOM 788 C CA . ASN A 1 103 ? -9.159 13.267 11.606 1.00 89.50 103 ASN A CA 1
ATOM 789 C C . ASN A 1 103 ? -10.161 12.404 10.809 1.00 89.50 103 ASN A C 1
ATOM 791 O O . ASN A 1 103 ? -10.430 11.250 11.145 1.00 89.50 103 ASN A O 1
ATOM 795 N N . TRP A 1 104 ? -10.738 12.965 9.742 1.00 87.56 104 TRP A N 1
ATOM 796 C CA . TRP A 1 104 ? -11.745 12.264 8.936 1.00 87.56 104 TRP A CA 1
ATOM 797 C C . TRP A 1 104 ? -11.212 10.966 8.313 1.00 87.56 104 TRP A C 1
ATOM 799 O O . TRP A 1 104 ? -11.923 9.964 8.320 1.00 87.56 104 TRP A O 1
ATOM 809 N N . SER A 1 105 ? -9.958 10.966 7.853 1.00 88.00 105 SER A N 1
ATOM 810 C CA . SER A 1 105 ? -9.316 9.788 7.254 1.00 88.00 105 SER A CA 1
ATOM 811 C C . SER A 1 105 ? -9.209 8.624 8.246 1.00 88.00 105 SER A C 1
ATOM 813 O O . SER A 1 105 ? -9.645 7.517 7.955 1.00 88.00 105 SER A O 1
ATOM 815 N N . SER A 1 106 ? -8.755 8.890 9.473 1.00 86.12 106 SER A N 1
ATOM 816 C CA . SER A 1 106 ? -8.645 7.893 10.544 1.00 86.12 106 SER A CA 1
ATOM 817 C C . SER A 1 106 ? -10.008 7.314 10.928 1.00 86.12 106 SER A C 1
ATOM 819 O O . SER A 1 106 ? -10.149 6.105 11.106 1.00 86.12 106 SER A O 1
ATOM 821 N N . ARG A 1 107 ? -11.052 8.153 10.979 1.00 86.00 107 ARG A N 1
ATOM 822 C CA . ARG A 1 107 ? -12.420 7.699 11.287 1.00 86.00 107 ARG A CA 1
ATOM 823 C C . ARG A 1 107 ? -13.014 6.809 10.200 1.00 86.00 107 ARG A C 1
ATOM 825 O O . ARG A 1 107 ? -13.789 5.915 10.520 1.00 86.00 107 ARG A O 1
ATOM 832 N N . ASN A 1 108 ? -12.653 7.054 8.944 1.00 89.62 108 ASN A N 1
ATOM 833 C CA . ASN A 1 108 ? -13.149 6.313 7.788 1.00 89.62 108 ASN A CA 1
ATOM 834 C C . ASN A 1 108 ? -12.120 5.309 7.249 1.00 89.62 108 ASN A C 1
ATOM 836 O O . ASN A 1 108 ? -12.279 4.832 6.131 1.00 89.62 108 ASN A O 1
ATOM 840 N N . MET A 1 109 ? -11.093 4.951 8.030 1.00 90.75 109 MET A N 1
ATOM 841 C CA . MET A 1 109 ? -9.989 4.094 7.580 1.00 90.75 109 MET A CA 1
ATOM 842 C C . MET A 1 109 ? -10.483 2.769 6.978 1.00 90.75 109 MET A C 1
ATOM 844 O O . MET A 1 109 ? -10.008 2.371 5.921 1.00 90.75 109 MET A O 1
ATOM 848 N N . ALA A 1 110 ? -11.467 2.109 7.600 1.00 89.25 110 ALA A N 1
ATOM 849 C CA . ALA A 1 110 ? -12.010 0.851 7.082 1.00 89.25 110 ALA A CA 1
ATOM 850 C C . ALA A 1 110 ? -12.742 1.028 5.738 1.00 89.25 110 ALA A C 1
ATOM 852 O O . ALA A 1 110 ? -12.625 0.175 4.862 1.00 89.25 110 ALA A O 1
ATOM 853 N N . LEU A 1 111 ? -13.462 2.142 5.555 1.00 90.69 111 LEU A N 1
ATOM 854 C CA . LEU A 1 111 ? -14.140 2.459 4.294 1.00 90.69 111 LEU A CA 1
ATOM 855 C C . LEU A 1 111 ? -13.127 2.790 3.197 1.00 90.69 111 LEU A C 1
ATOM 857 O O . LEU A 1 111 ? -13.198 2.221 2.113 1.00 90.69 111 LEU A O 1
ATOM 861 N N . LEU A 1 112 ? -12.160 3.659 3.503 1.00 92.25 112 LEU A N 1
ATOM 862 C CA . LEU A 1 112 ? -11.100 4.042 2.571 1.00 92.25 112 LEU A CA 1
ATOM 863 C C . LEU A 1 112 ? -10.264 2.829 2.152 1.00 92.25 112 LEU A C 1
ATOM 865 O O . LEU A 1 112 ? -10.043 2.633 0.965 1.00 92.25 112 LEU A O 1
ATOM 869 N N . GLY A 1 113 ? -9.875 1.973 3.100 1.00 89.69 113 GLY A N 1
ATOM 870 C CA . GLY A 1 113 ? -9.140 0.744 2.802 1.00 89.69 113 GLY A CA 1
ATOM 871 C C . GLY A 1 113 ? -9.949 -0.250 1.966 1.00 89.69 113 GLY A C 1
ATOM 872 O O . GLY A 1 113 ? -9.395 -0.878 1.072 1.00 89.69 113 GLY A O 1
ATOM 873 N N . THR A 1 114 ? -11.264 -0.353 2.198 1.00 90.50 114 THR A N 1
ATOM 874 C CA . THR A 1 114 ? -12.142 -1.184 1.355 1.00 90.50 114 THR A CA 1
ATOM 875 C C . THR A 1 114 ? -12.209 -0.635 -0.068 1.00 90.50 114 THR A C 1
ATOM 877 O O . THR A 1 114 ? -12.153 -1.409 -1.013 1.00 90.50 114 THR A O 1
ATOM 880 N N . PHE A 1 115 ? -12.275 0.688 -0.233 1.00 92.38 115 PHE A N 1
ATOM 881 C CA . PHE A 1 115 ? -12.250 1.317 -1.552 1.00 92.38 115 PHE A CA 1
ATOM 882 C C . PHE A 1 115 ? -10.919 1.092 -2.280 1.00 92.38 115 PHE A C 1
ATOM 884 O O . PHE A 1 115 ? -10.925 0.842 -3.471 1.00 92.38 115 PHE A O 1
ATOM 891 N N . THR A 1 116 ? -9.785 1.137 -1.574 1.00 89.25 116 THR A N 1
ATOM 892 C CA . THR A 1 116 ? -8.464 0.837 -2.158 1.00 89.25 116 THR A CA 1
ATOM 893 C C . THR A 1 116 ? -8.309 -0.627 -2.589 1.00 89.25 116 THR A C 1
ATOM 895 O O . THR A 1 116 ? -7.471 -0.920 -3.435 1.00 89.25 116 THR A O 1
ATOM 898 N N . LEU A 1 117 ? -9.063 -1.549 -1.987 1.00 87.44 117 LEU A N 1
ATOM 899 C CA . LEU A 1 117 ? -8.987 -2.979 -2.294 1.00 87.44 117 LEU A CA 1
ATOM 900 C C . LEU A 1 117 ? -9.794 -3.379 -3.542 1.00 87.44 117 LEU A C 1
ATOM 902 O O . LEU A 1 117 ? -9.481 -4.406 -4.144 1.00 87.44 117 LEU A O 1
ATOM 906 N N . LEU A 1 118 ? -10.845 -2.620 -3.865 1.00 85.31 118 LEU A N 1
ATOM 907 C CA . LEU A 1 118 ? -11.740 -2.843 -5.007 1.00 85.31 118 LEU A CA 1
ATOM 908 C C . LEU A 1 118 ? -11.139 -2.286 -6.302 1.00 85.31 118 LEU A C 1
ATOM 910 O O . LEU A 1 118 ? -11.314 -2.965 -7.336 1.00 85.31 118 LEU A O 1
#

Secondary structure (DSSP, 8-state):
------GGGSHHHHHHHHHHHHHHHHHHHHHHHHHHGGGGGS-HH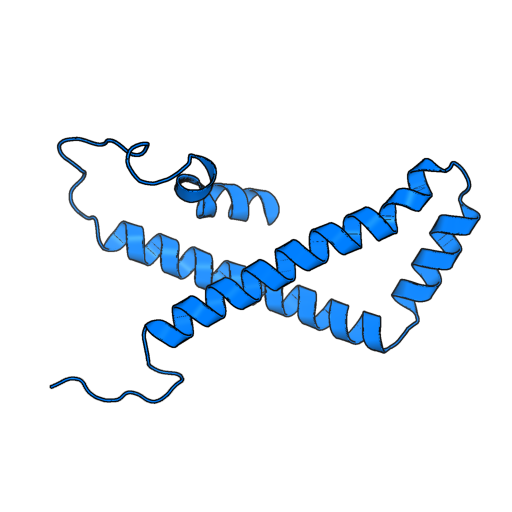HHHHHHHHHHH-HHHHHHHHHHHHHHHHHHHHHHHHHHHHHHT--S--SS--GGGT--HHHHTHHHHHHHHH-

Foldseek 3Di:
DPPCPDCVPDPVNLVVLLVVLVVLVVVVVVVVVVLCCVVVVVDVVVNVVSVCCCVPPVVSVVVVVVNVVSLVVNLVSVVVVVVVVVVVPPDDDPDDDPVPPDDPCVVCVNVVSVVVVD

Sequence (118 aa):
MATSRGLFGSSLARKYWMALTGLFLCSFLVVHLLGNLPLLTGNPETFNAYAHFMTTFPLIKAVSYLLYGSILLHTFDGLMLARQNMAARPAGYVKYNGAANANWSSRNMALLGTFTLL

Radius of gyration: 19.68 Å; Cα contacts (8 Å, |Δi|>4): 37; chains: 1; bounding box: 41×30×61 Å

Nearest PDB structures (foldseek):
  4cqi-assembly1_A  TM=3.750E-01  e=5.301E+00  Leishmania major

pLDDT: mean 87.25, std 11.84, range [38.03, 97.44]

Mean predicted aligned error: 7.2 Å

Solvent-accessible surface area (backbone atoms only — not comparable to full-atom values): 7019 Å² total; per-residue (Å²): 132,86,77,83,50,54,75,93,65,34,79,62,43,58,53,51,50,54,49,51,43,48,51,51,54,53,52,47,52,54,53,51,51,61,70,50,50,43,65,77,70,77,46,67,64,63,36,50,55,50,51,51,51,55,75,65,39,66,66,50,51,53,49,50,55,50,45,56,52,40,54,51,53,44,48,53,56,49,52,53,50,50,50,51,59,51,67,74,47,85,69,77,70,95,74,81,64,68,75,79,84,42,56,73,65,71,77,39,41,71,59,53,52,52,60,74,72,108